Protein AF-A0A0G0B6G4-F1 (afdb_monomer)

Nearest PDB structures (foldseek):
  1q67-assembly1_A  TM=3.765E-01  e=2.567E+00  Saccharomyces cerevisiae
  7ycx-assembly1_I  TM=5.017E-01  e=6.923E+00  Homo sapiens
  1q67-assembly1_B  TM=3.345E-01  e=2.268E+00  Saccharomyces cerevisiae
  4jpd-assembly1_A  TM=4.331E-01  e=8.338E+00  Burkholderia cenocepacia J2315

Sequence (90 aa):
MQNPLKMLGDLNKMRSQAAQIQKQLEAEVFTVEQGRIKVEINGNQKILKVFIDGQPVEELTEILNQAITKSQQAAASKLASMSQALGLGQ

Organism: NCBI:txid1618434

Radius of gyration: 19.37 Å; Cα contacts (8 Å, |Δi|>4): 77; chains: 1; bounding box: 46×28×48 Å

Mean predicted aligned error: 7.25 Å

Structure (mmCIF, N/CA/C/O backbone):
data_AF-A0A0G0B6G4-F1
#
_entry.id   AF-A0A0G0B6G4-F1
#
loop_
_atom_site.group_PDB
_atom_site.id
_atom_site.type_symbol
_atom_site.label_atom_id
_atom_site.label_alt_id
_atom_site.label_comp_id
_atom_site.label_asym_id
_atom_site.label_entity_id
_atom_site.label_seq_id
_atom_site.pdbx_PDB_ins_code
_atom_site.Cartn_x
_atom_site.Cartn_y
_atom_site.Cartn_z
_atom_site.occupancy
_atom_site.B_iso_or_equiv
_atom_site.auth_seq_id
_atom_site.auth_comp_id
_atom_site.auth_asym_id
_atom_site.auth_atom_id
_atom_site.pdbx_PDB_model_num
ATOM 1 N N . MET A 1 1 ? 25.376 0.182 -34.731 1.00 48.44 1 MET A N 1
ATOM 2 C CA . MET A 1 1 ? 25.328 0.992 -33.494 1.00 48.44 1 MET A CA 1
ATOM 3 C C . MET A 1 1 ? 24.275 2.078 -33.679 1.00 48.44 1 MET A C 1
ATOM 5 O O . MET A 1 1 ? 24.553 3.113 -34.267 1.00 48.44 1 MET A O 1
ATOM 9 N N . GLN A 1 2 ? 23.024 1.770 -33.337 1.00 60.03 2 GLN A N 1
ATOM 10 C CA . GLN A 1 2 ? 21.855 2.578 -33.692 1.00 60.03 2 GLN A CA 1
ATOM 11 C C . GLN A 1 2 ? 21.505 3.548 -32.548 1.00 60.03 2 GLN A C 1
ATOM 13 O O . GLN A 1 2 ? 20.978 3.157 -31.519 1.00 60.03 2 GLN A O 1
ATOM 18 N N . ASN A 1 3 ? 21.851 4.820 -32.755 1.00 63.84 3 ASN A N 1
ATOM 19 C CA . ASN A 1 3 ? 21.270 6.039 -32.180 1.00 63.84 3 ASN A CA 1
ATOM 20 C C . ASN A 1 3 ? 20.944 6.091 -30.657 1.00 63.84 3 ASN A C 1
ATOM 22 O O . ASN A 1 3 ? 19.768 6.141 -30.284 1.00 63.84 3 ASN A O 1
ATOM 26 N N . PRO A 1 4 ? 21.954 6.242 -29.775 1.00 67.25 4 PRO A N 1
ATOM 27 C CA . PRO A 1 4 ? 21.763 6.456 -28.327 1.00 67.25 4 PRO A CA 1
ATOM 28 C C . PRO A 1 4 ? 20.852 7.651 -27.977 1.00 67.25 4 PRO A C 1
ATOM 30 O O . PRO A 1 4 ? 20.148 7.622 -26.973 1.00 67.25 4 PRO A O 1
ATOM 33 N N . LEU A 1 5 ? 20.786 8.672 -28.840 1.00 70.81 5 LEU A N 1
ATOM 34 C CA . LEU A 1 5 ? 19.888 9.825 -28.680 1.00 70.81 5 LEU A CA 1
ATOM 35 C C . LEU A 1 5 ? 18.398 9.476 -28.856 1.00 70.81 5 LEU A C 1
ATOM 37 O O . LEU A 1 5 ? 17.552 10.102 -28.223 1.00 70.81 5 LEU A O 1
ATOM 41 N N . LYS A 1 6 ? 18.062 8.476 -29.690 1.00 70.56 6 LYS A N 1
ATOM 42 C CA . LYS A 1 6 ? 16.672 7.998 -29.830 1.00 70.56 6 LYS A CA 1
ATOM 43 C C . LYS A 1 6 ? 16.266 7.188 -28.601 1.00 70.56 6 LYS A C 1
ATOM 45 O O . LYS A 1 6 ? 15.255 7.499 -27.988 1.00 70.56 6 LYS A O 1
ATOM 50 N N . MET A 1 7 ? 17.134 6.274 -28.168 1.00 72.19 7 MET A N 1
ATOM 51 C CA . MET A 1 7 ? 16.936 5.472 -26.959 1.00 72.19 7 MET A CA 1
ATOM 52 C C . MET A 1 7 ? 16.747 6.343 -25.701 1.00 72.19 7 MET A C 1
ATOM 54 O O . MET A 1 7 ? 15.875 6.066 -24.883 1.00 72.19 7 MET A O 1
ATOM 58 N N . LEU A 1 8 ? 17.498 7.443 -25.572 1.00 74.25 8 LEU A N 1
ATOM 59 C CA . LEU A 1 8 ? 17.326 8.401 -24.472 1.00 74.25 8 LEU A CA 1
ATOM 60 C C . LEU A 1 8 ? 15.983 9.154 -24.543 1.00 74.25 8 LEU A C 1
ATOM 62 O O . LEU A 1 8 ? 15.335 9.375 -23.519 1.00 74.25 8 LEU A O 1
ATOM 66 N N . GLY A 1 9 ? 15.547 9.530 -25.749 1.00 81.50 9 GLY A N 1
ATOM 67 C CA . GLY A 1 9 ? 14.237 10.147 -25.973 1.00 81.50 9 GLY A CA 1
ATOM 68 C C . GLY A 1 9 ? 13.073 9.210 -25.635 1.00 81.50 9 GLY A C 1
ATOM 69 O O . GLY A 1 9 ? 12.102 9.640 -25.008 1.00 81.50 9 GLY A O 1
ATOM 70 N N . ASP A 1 10 ? 13.192 7.931 -25.986 1.00 82.38 10 ASP A N 1
ATOM 71 C CA . ASP A 1 10 ? 12.189 6.903 -25.691 1.00 82.38 10 ASP A CA 1
ATOM 72 C C . ASP A 1 10 ? 12.105 6.600 -24.186 1.00 82.38 10 ASP A C 1
ATOM 74 O O . ASP A 1 10 ? 11.006 6.519 -23.634 1.00 82.38 10 ASP A O 1
ATOM 78 N N . LEU A 1 11 ? 13.245 6.562 -23.484 1.00 83.50 11 LEU A N 1
ATOM 79 C CA . LEU A 1 11 ? 13.288 6.433 -22.022 1.00 83.50 11 LEU A CA 1
ATOM 80 C C . LEU A 1 11 ? 12.592 7.600 -21.309 1.00 83.50 11 LEU A C 1
ATOM 82 O O . LEU A 1 11 ? 11.840 7.387 -20.357 1.00 83.50 11 LEU A O 1
ATOM 86 N N . ASN A 1 12 ? 12.804 8.835 -21.770 1.00 85.88 12 ASN A N 1
ATOM 87 C CA . ASN A 1 12 ? 12.152 10.007 -21.183 1.00 85.88 12 ASN A CA 1
ATOM 88 C C . ASN A 1 12 ? 10.634 9.992 -21.402 1.00 85.88 12 ASN A C 1
ATOM 90 O O . ASN A 1 12 ? 9.875 10.296 -20.479 1.00 85.88 12 ASN A O 1
ATOM 94 N N . LYS A 1 13 ? 10.176 9.592 -22.594 1.00 87.88 13 LYS A N 1
ATOM 95 C CA . LYS A 1 13 ? 8.744 9.421 -22.877 1.00 87.88 13 LYS A CA 1
ATOM 96 C C . LYS A 1 13 ? 8.122 8.332 -22.007 1.00 87.88 13 LYS A C 1
ATOM 98 O O . LYS A 1 13 ? 7.055 8.562 -21.444 1.00 87.88 13 LYS A O 1
ATOM 103 N N . MET A 1 14 ? 8.795 7.192 -21.856 1.00 87.88 14 MET A N 1
ATOM 104 C CA . MET A 1 14 ? 8.336 6.098 -20.999 1.00 87.88 14 MET A CA 1
ATOM 105 C C . MET A 1 14 ? 8.229 6.537 -19.534 1.00 87.88 14 MET A C 1
ATOM 107 O O . MET A 1 14 ? 7.205 6.297 -18.901 1.00 87.88 14 MET A O 1
ATOM 111 N N . ARG A 1 15 ? 9.243 7.238 -19.005 1.00 88.94 15 ARG A N 1
ATOM 112 C CA . ARG A 1 15 ? 9.211 7.799 -17.642 1.00 88.94 15 ARG A CA 1
ATOM 113 C C . ARG A 1 15 ? 8.041 8.761 -17.439 1.00 88.94 15 ARG A C 1
ATOM 115 O O . ARG A 1 15 ? 7.357 8.673 -16.426 1.00 88.94 15 ARG A O 1
ATOM 122 N N . SER A 1 16 ? 7.802 9.652 -18.403 1.00 91.00 16 SER A N 1
ATOM 123 C CA . SER A 1 16 ? 6.681 10.599 -18.353 1.00 91.00 16 SER A CA 1
ATOM 124 C C . SER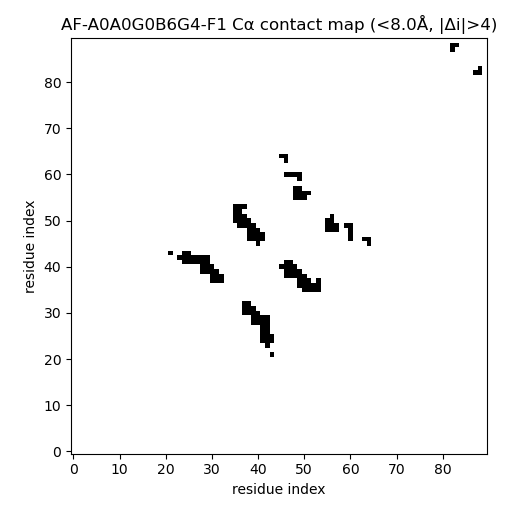 A 1 16 ? 5.326 9.881 -18.330 1.00 91.00 16 SER A C 1
ATOM 126 O O . SER A 1 16 ? 4.487 10.165 -17.477 1.00 91.00 16 SER A O 1
ATOM 128 N N . GLN A 1 17 ? 5.142 8.889 -19.207 1.00 90.25 17 GLN A N 1
ATOM 129 C CA . GLN A 1 17 ? 3.925 8.074 -19.242 1.00 90.25 17 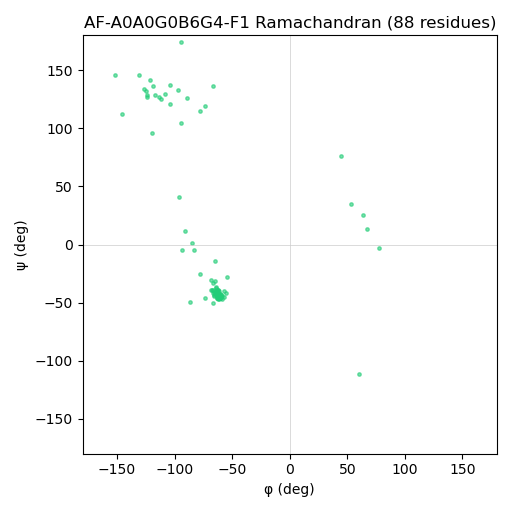GLN A CA 1
ATOM 130 C C . GLN A 1 17 ? 3.727 7.290 -17.940 1.00 90.25 17 GLN A C 1
ATOM 132 O O . GLN A 1 17 ? 2.630 7.294 -17.390 1.00 90.25 17 GLN A O 1
ATOM 137 N N . ALA A 1 18 ? 4.785 6.679 -17.401 1.00 90.31 18 ALA A N 1
ATOM 138 C CA . ALA A 1 18 ? 4.726 5.963 -16.129 1.00 90.31 18 ALA A CA 1
ATOM 139 C C . ALA A 1 18 ? 4.318 6.885 -14.967 1.00 90.31 18 ALA A C 1
ATOM 141 O O . ALA A 1 18 ? 3.454 6.520 -14.175 1.00 90.31 18 ALA A O 1
ATOM 142 N N . ALA A 1 19 ? 4.871 8.101 -14.899 1.00 91.12 19 ALA A N 1
ATOM 143 C CA . ALA A 1 19 ? 4.495 9.085 -13.885 1.00 91.12 19 ALA A CA 1
ATOM 144 C C . ALA A 1 19 ? 3.030 9.536 -14.022 1.00 91.12 19 ALA A C 1
ATOM 146 O O . ALA A 1 19 ? 2.346 9.745 -13.021 1.00 91.12 19 ALA A O 1
ATOM 147 N N . GLN A 1 20 ? 2.531 9.677 -15.252 1.00 93.12 20 GLN A N 1
ATOM 148 C CA . GLN A 1 20 ? 1.128 9.999 -15.498 1.00 93.12 20 GLN A CA 1
ATOM 149 C C . GLN A 1 20 ? 0.200 8.862 -15.051 1.00 93.12 20 GLN A C 1
ATOM 151 O O . GLN A 1 20 ? -0.789 9.131 -14.374 1.00 93.12 20 GLN A O 1
ATOM 156 N N . ILE A 1 21 ? 0.537 7.609 -15.370 1.00 90.81 21 ILE A N 1
ATOM 157 C CA . ILE A 1 21 ? -0.211 6.425 -14.918 1.00 90.81 21 ILE A CA 1
ATOM 158 C C . ILE A 1 21 ? -0.201 6.346 -13.391 1.00 90.81 21 ILE A C 1
ATOM 160 O O . ILE A 1 21 ? -1.249 6.174 -12.779 1.00 90.81 21 ILE A O 1
ATOM 164 N N . GLN A 1 22 ? 0.958 6.543 -12.760 1.00 87.69 22 GLN A N 1
ATOM 165 C CA . GLN A 1 22 ? 1.070 6.548 -11.304 1.00 87.69 22 GLN A CA 1
ATOM 166 C C . GLN A 1 22 ? 0.144 7.595 -10.671 1.00 87.69 22 GLN A C 1
ATOM 168 O O . GLN A 1 22 ? -0.583 7.274 -9.736 1.00 87.69 22 GLN A O 1
ATOM 173 N N . LYS A 1 23 ? 0.112 8.819 -11.212 1.00 91.69 23 LYS A N 1
ATOM 174 C CA . LYS A 1 23 ? -0.800 9.872 -10.738 1.00 91.69 23 LYS A CA 1
ATOM 175 C C . LYS A 1 23 ? -2.271 9.510 -10.920 1.00 91.69 23 LYS A C 1
ATOM 177 O O . LYS A 1 23 ? -3.080 9.835 -10.060 1.00 91.69 23 LYS A O 1
ATOM 182 N N . GLN A 1 24 ? -2.624 8.865 -12.031 1.00 92.00 24 GLN A N 1
ATOM 183 C CA . GLN A 1 24 ? -3.993 8.401 -12.268 1.00 92.00 24 GLN A CA 1
ATOM 184 C C . GLN A 1 24 ? -4.399 7.346 -11.232 1.00 92.00 24 GLN A C 1
ATOM 186 O O . GLN A 1 24 ? -5.452 7.479 -10.619 1.00 92.00 24 GLN A O 1
ATOM 191 N N . LEU A 1 25 ? -3.526 6.371 -10.964 1.00 92.25 25 LEU A N 1
ATOM 192 C CA . LEU A 1 25 ? -3.742 5.344 -9.941 1.00 92.25 25 LEU A CA 1
ATOM 193 C C . LEU A 1 25 ? -3.806 5.928 -8.524 1.00 92.25 25 LEU A C 1
ATOM 195 O O . LEU A 1 25 ? -4.570 5.455 -7.693 1.00 92.25 25 LEU A O 1
ATOM 199 N N . GLU A 1 26 ? -3.013 6.957 -8.230 1.00 92.19 26 GLU A N 1
ATOM 200 C CA . GLU A 1 26 ? -3.055 7.659 -6.943 1.00 92.19 26 GLU A CA 1
ATOM 201 C C . GLU A 1 26 ? -4.363 8.421 -6.722 1.00 92.19 26 GLU A C 1
ATOM 203 O O . GLU A 1 26 ? -4.812 8.523 -5.580 1.00 92.19 26 GLU A O 1
ATOM 208 N N . ALA A 1 27 ? -4.953 8.950 -7.796 1.00 93.19 27 ALA A N 1
ATOM 209 C CA . ALA A 1 27 ? -6.214 9.681 -7.759 1.00 93.19 27 ALA A CA 1
ATOM 210 C C . ALA A 1 27 ? -7.439 8.759 -7.664 1.00 93.19 27 ALA A C 1
ATOM 212 O O . ALA A 1 27 ? -8.486 9.181 -7.173 1.00 93.19 27 ALA A O 1
ATOM 213 N N . GLU A 1 28 ? -7.326 7.518 -8.133 1.00 94.94 28 GLU A N 1
ATOM 214 C CA . GLU A 1 28 ? -8.403 6.540 -8.059 1.00 94.94 28 GLU A CA 1
ATOM 215 C C . GLU A 1 28 ? -8.482 5.953 -6.648 1.00 94.94 28 GLU A C 1
ATOM 217 O O . GLU A 1 28 ? -7.548 5.297 -6.193 1.00 94.94 28 GLU A O 1
ATOM 222 N N . VAL A 1 29 ? -9.589 6.207 -5.946 1.00 96.44 29 VAL A N 1
ATOM 223 C CA . VAL A 1 29 ? -9.825 5.725 -4.581 1.00 96.44 29 VAL A CA 1
ATOM 224 C C . VAL A 1 29 ? -10.935 4.689 -4.584 1.00 96.44 29 VAL A C 1
ATOM 226 O O . VAL A 1 29 ? -12.060 4.944 -5.009 1.00 96.44 29 VAL A O 1
ATOM 229 N N . PHE A 1 30 ? -10.616 3.528 -4.037 1.00 96.38 30 PHE A N 1
ATOM 230 C CA . PHE A 1 30 ? -11.512 2.414 -3.821 1.00 96.38 30 PHE A CA 1
ATOM 231 C C . PHE A 1 30 ? -11.888 2.353 -2.347 1.00 96.38 30 PHE A C 1
ATOM 233 O O . PHE A 1 30 ? -11.049 2.493 -1.456 1.00 96.38 30 PHE A O 1
ATOM 240 N N . THR A 1 31 ? -13.169 2.116 -2.093 1.00 96.62 31 THR A N 1
ATOM 241 C CA . THR A 1 31 ? -13.685 1.877 -0.748 1.00 96.62 31 THR A CA 1
ATOM 242 C C . THR A 1 31 ? -14.173 0.443 -0.663 1.00 96.62 31 THR A C 1
ATOM 244 O O . THR A 1 31 ? -14.993 0.024 -1.477 1.00 96.62 31 THR A O 1
ATOM 247 N N . VAL A 1 32 ? -13.693 -0.292 0.335 1.00 96.31 32 VAL A N 1
ATOM 248 C CA . VAL A 1 32 ? -14.194 -1.626 0.670 1.00 96.31 32 VAL A CA 1
ATOM 249 C C . VAL A 1 32 ? -14.781 -1.570 2.069 1.00 96.31 32 VAL A C 1
ATOM 251 O O . VAL A 1 32 ? -14.129 -1.100 3.000 1.00 96.31 32 VAL A O 1
ATOM 254 N N . GLU A 1 33 ? -16.013 -2.043 2.220 1.00 96.00 33 GLU A N 1
ATOM 255 C CA . GLU A 1 33 ? -16.720 -2.056 3.495 1.00 96.00 33 GLU A CA 1
ATOM 256 C C . GLU A 1 33 ? -17.229 -3.462 3.803 1.00 96.00 33 GLU A C 1
ATOM 258 O O . GLU A 1 33 ? -17.802 -4.139 2.946 1.00 96.00 33 GLU A O 1
ATOM 263 N N . GLN A 1 34 ? -17.005 -3.907 5.037 1.00 96.12 34 GLN A N 1
ATOM 264 C CA . GLN A 1 34 ? -17.506 -5.176 5.535 1.00 96.12 34 GLN A CA 1
ATOM 265 C C . GLN A 1 34 ? -17.857 -5.060 7.019 1.00 96.12 34 GLN A C 1
ATOM 267 O O . GLN A 1 34 ? -16.991 -4.926 7.888 1.00 96.12 34 GLN A O 1
ATOM 272 N N . GLY A 1 35 ? -19.152 -5.153 7.321 1.00 95.44 35 GLY A N 1
ATOM 273 C CA . GLY A 1 35 ? -19.659 -5.051 8.686 1.00 95.44 35 GLY A CA 1
ATOM 274 C C . GLY A 1 35 ? -19.317 -3.698 9.304 1.00 95.44 35 GLY A C 1
ATOM 275 O O . GLY A 1 35 ? -19.849 -2.678 8.892 1.00 95.44 35 GLY A O 1
ATOM 276 N N . ARG A 1 36 ? -18.433 -3.704 10.306 1.00 96.25 36 ARG A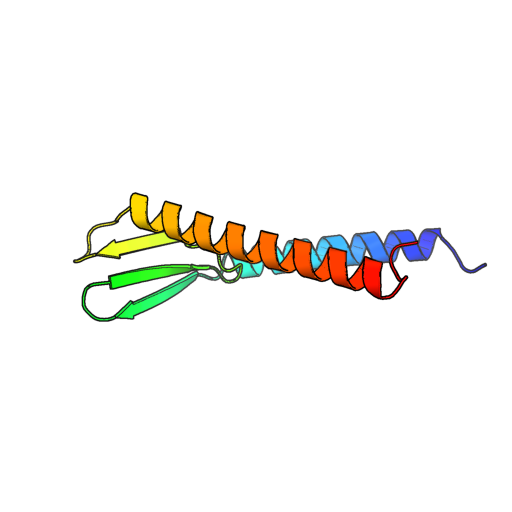 N 1
ATOM 277 C CA . ARG A 1 36 ? -18.009 -2.499 11.037 1.00 96.25 36 ARG A CA 1
ATOM 278 C C . ARG A 1 36 ? -16.748 -1.850 10.475 1.00 96.25 36 ARG A C 1
ATOM 280 O O . ARG A 1 36 ? -16.325 -0.822 10.990 1.00 96.25 36 ARG A O 1
ATOM 287 N N . ILE A 1 37 ? -16.122 -2.465 9.473 1.00 97.25 37 ILE A N 1
ATOM 288 C CA . ILE A 1 37 ? -14.824 -2.049 8.948 1.00 97.25 37 ILE A CA 1
ATOM 289 C C . ILE A 1 37 ? -15.025 -1.420 7.576 1.00 97.25 37 ILE A C 1
ATOM 291 O O . ILE A 1 37 ? -15.621 -2.036 6.693 1.00 97.25 37 ILE A O 1
ATOM 295 N N . LYS A 1 38 ? -14.460 -0.230 7.382 1.00 97.81 38 LYS A N 1
ATOM 296 C CA . LYS A 1 38 ? -14.359 0.431 6.080 1.00 97.81 38 LYS A CA 1
ATOM 297 C C . LYS A 1 38 ? -12.897 0.765 5.807 1.00 97.81 38 LYS A C 1
ATOM 299 O O . LYS A 1 38 ? -12.217 1.319 6.665 1.00 97.81 38 LYS A O 1
ATOM 304 N N . VAL A 1 39 ? -12.413 0.442 4.616 1.00 97.38 39 VAL A N 1
ATOM 305 C CA . VAL A 1 39 ? -11.038 0.705 4.181 1.00 97.38 39 VAL A CA 1
ATOM 306 C C . VAL A 1 39 ? -11.073 1.518 2.897 1.00 97.38 39 VAL A C 1
ATOM 308 O O . VAL A 1 39 ? -11.734 1.140 1.933 1.00 97.38 39 VAL A O 1
ATOM 3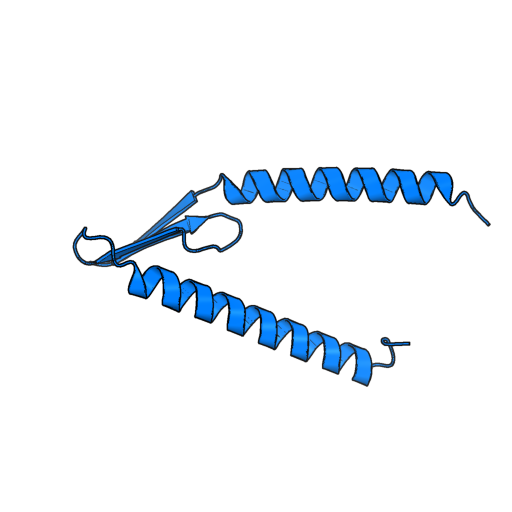11 N N . GLU A 1 40 ? -10.339 2.624 2.886 1.00 97.56 40 GLU A N 1
ATOM 312 C CA . GLU A 1 40 ? -10.088 3.446 1.706 1.00 97.56 40 GLU A CA 1
ATOM 313 C C . GLU A 1 40 ? -8.659 3.176 1.227 1.00 97.56 40 GL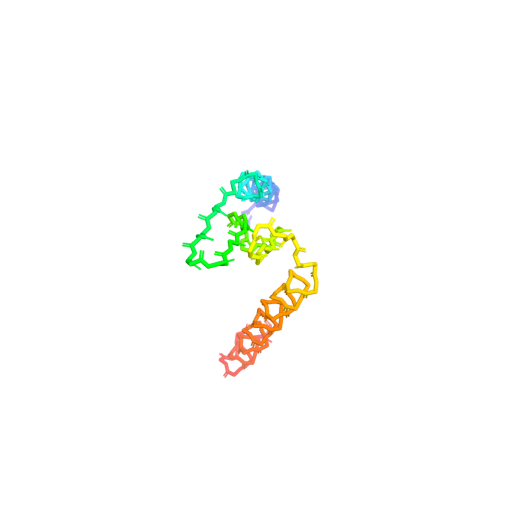U A C 1
ATOM 315 O O . GLU A 1 40 ? -7.694 3.372 1.969 1.00 97.56 40 GLU A O 1
ATOM 320 N N . ILE A 1 41 ? -8.525 2.711 -0.011 1.00 97.25 41 ILE A N 1
ATOM 321 C CA . ILE A 1 41 ? -7.257 2.377 -0.666 1.00 97.25 41 ILE A CA 1
ATOM 322 C C . ILE A 1 41 ? -7.240 3.032 -2.042 1.00 97.25 41 ILE A C 1
ATOM 324 O O . ILE A 1 41 ? -8.284 3.141 -2.674 1.00 97.25 41 ILE A O 1
ATOM 328 N N . ASN A 1 42 ? -6.092 3.477 -2.533 1.00 96.38 42 ASN A N 1
ATOM 329 C CA . ASN A 1 42 ? -6.002 3.978 -3.906 1.00 96.38 42 ASN A CA 1
ATOM 330 C C . ASN A 1 42 ? -5.545 2.890 -4.904 1.00 96.38 42 ASN A C 1
ATOM 332 O O . ASN A 1 42 ? -5.156 1.782 -4.525 1.00 96.38 42 ASN A O 1
ATOM 336 N N . GLY A 1 43 ? -5.538 3.218 -6.196 1.00 93.06 43 GLY A N 1
ATOM 337 C CA . GLY A 1 43 ? -5.090 2.327 -7.272 1.00 93.06 43 GLY A CA 1
ATOM 338 C C . GLY A 1 43 ? -3.609 1.954 -7.229 1.00 93.06 43 GLY A C 1
ATOM 339 O O . GLY A 1 43 ? -3.204 0.993 -7.880 1.00 93.06 43 GLY A O 1
ATOM 340 N N . ASN A 1 44 ? -2.792 2.652 -6.433 1.00 90.44 44 ASN A N 1
ATOM 341 C CA . ASN A 1 44 ? -1.401 2.262 -6.180 1.00 90.44 44 ASN A CA 1
ATOM 342 C C . ASN A 1 44 ? -1.231 1.343 -4.950 1.00 90.44 44 ASN A C 1
ATOM 344 O O . ASN A 1 44 ? -0.104 1.068 -4.544 1.00 90.44 44 ASN A O 1
ATOM 348 N N . GLN A 1 45 ? -2.340 0.825 -4.407 1.00 91.75 45 GLN A N 1
ATOM 349 C CA . GLN A 1 45 ? -2.400 -0.060 -3.239 1.00 91.75 45 GLN A CA 1
ATOM 350 C C . GLN A 1 45 ? -1.908 0.578 -1.930 1.00 91.75 45 GLN A C 1
ATOM 352 O O . GLN A 1 45 ? -1.496 -0.126 -1.006 1.00 91.75 45 GLN A O 1
ATOM 357 N N . LYS A 1 46 ? -1.967 1.905 -1.809 1.00 94.56 46 LYS A N 1
ATOM 358 C CA . LYS A 1 46 ? -1.719 2.613 -0.551 1.00 94.56 46 LYS A CA 1
ATOM 359 C C . LYS A 1 46 ? -3.016 2.748 0.236 1.00 94.56 46 LYS A C 1
ATOM 361 O O . LYS A 1 46 ? -4.001 3.291 -0.268 1.00 94.56 46 LYS A O 1
ATOM 366 N N . ILE A 1 47 ? -3.002 2.295 1.490 1.00 96.81 47 ILE A N 1
ATOM 367 C CA . ILE A 1 47 ? -4.137 2.474 2.401 1.00 96.81 47 ILE A CA 1
ATOM 368 C C . ILE A 1 47 ? -4.168 3.943 2.818 1.00 96.81 47 ILE A C 1
ATOM 370 O O . ILE A 1 47 ? -3.199 4.451 3.389 1.00 96.81 47 ILE A O 1
ATOM 374 N N . LEU A 1 48 ? -5.267 4.625 2.506 1.00 97.06 48 LEU A N 1
ATOM 375 C CA . LEU A 1 48 ? -5.477 6.034 2.820 1.00 97.06 48 LEU A CA 1
ATOM 376 C C . LEU A 1 48 ? -6.057 6.196 4.221 1.00 97.06 48 LEU A C 1
ATOM 378 O O . LEU A 1 48 ? -5.546 6.999 4.999 1.00 97.06 48 LEU A O 1
ATOM 382 N N . LYS A 1 49 ? -7.120 5.443 4.529 1.00 97.25 49 LYS A N 1
ATOM 383 C CA . LYS A 1 49 ? -7.812 5.468 5.822 1.00 97.25 49 LYS A CA 1
ATOM 384 C C . LYS A 1 49 ? -8.459 4.124 6.122 1.00 97.25 49 LYS A C 1
ATOM 386 O O . LYS A 1 49 ? -8.983 3.458 5.232 1.00 97.25 49 LYS A O 1
ATOM 391 N N . VAL A 1 50 ? -8.479 3.773 7.398 1.00 97.50 50 VAL A N 1
ATOM 392 C CA . VAL A 1 50 ? -9.259 2.660 7.939 1.00 97.50 50 VAL A CA 1
ATOM 393 C C . VAL A 1 50 ? -10.237 3.221 8.954 1.00 97.50 50 VAL A C 1
ATOM 395 O O . VAL A 1 50 ? -9.861 4.058 9.772 1.00 97.50 50 VAL A O 1
ATOM 398 N N . PHE A 1 51 ? -11.477 2.751 8.915 1.00 97.56 51 PHE A N 1
ATOM 399 C CA . PHE A 1 51 ? -12.513 3.094 9.874 1.00 97.56 51 PHE A CA 1
ATOM 400 C C . PHE A 1 51 ? -13.037 1.833 10.554 1.00 97.56 51 PHE A C 1
ATOM 402 O O . PHE A 1 51 ? -13.228 0.806 9.897 1.00 97.56 51 PHE A O 1
ATOM 409 N N . ILE A 1 52 ? -13.315 1.942 11.851 1.00 96.94 52 ILE A N 1
ATOM 410 C CA . ILE A 1 52 ? -14.051 0.950 12.636 1.00 96.94 52 ILE A CA 1
ATOM 411 C C . ILE A 1 52 ? -15.235 1.660 13.280 1.00 96.94 52 ILE A C 1
ATOM 413 O O . ILE A 1 52 ? -15.057 2.694 13.919 1.00 96.94 52 ILE A O 1
ATOM 417 N N . ASP A 1 53 ? -16.443 1.134 13.082 1.00 96.19 53 ASP A N 1
ATOM 418 C CA . ASP A 1 53 ? -17.681 1.726 13.611 1.00 96.19 53 ASP A CA 1
ATOM 419 C C . ASP A 1 53 ? -17.835 3.213 13.217 1.00 96.19 53 ASP A C 1
ATOM 421 O O . ASP A 1 53 ? -18.314 4.053 13.976 1.00 96.19 53 ASP A O 1
ATOM 425 N N . GLY A 1 54 ? -17.377 3.553 12.005 1.00 93.62 54 GLY A N 1
ATOM 426 C CA . GLY A 1 54 ? -17.400 4.912 11.457 1.00 93.62 54 GLY A CA 1
ATOM 427 C C . GLY A 1 54 ? -16.311 5.855 11.989 1.00 93.62 54 GLY A C 1
ATOM 428 O O . GLY A 1 54 ? -16.215 6.982 11.507 1.00 93.62 54 GLY A O 1
ATOM 429 N N . GLN A 1 55 ? -15.471 5.417 12.931 1.00 96.69 55 GLN A N 1
ATOM 430 C CA . GLN A 1 55 ? -14.362 6.209 13.470 1.00 96.69 55 GLN A CA 1
ATOM 431 C C . GLN A 1 55 ? -13.043 5.859 12.772 1.00 96.69 55 GLN A C 1
ATOM 433 O O . GLN A 1 55 ? -12.746 4.673 12.619 1.00 96.69 55 GLN A O 1
ATOM 438 N N . PRO A 1 56 ? -12.237 6.849 12.344 1.00 96.12 56 PRO A N 1
ATOM 439 C CA . PRO A 1 56 ? -10.937 6.584 11.741 1.00 96.12 56 PRO A CA 1
ATOM 440 C C . PRO A 1 56 ? -9.969 5.993 12.773 1.00 96.12 56 PRO A C 1
ATOM 442 O O . PRO A 1 56 ? -9.875 6.475 13.900 1.00 96.12 56 PRO A O 1
ATOM 445 N N . VAL A 1 57 ? -9.224 4.968 12.368 1.00 97.31 57 VAL A N 1
ATOM 446 C CA . VAL A 1 57 ? -8.211 4.298 13.189 1.00 97.31 57 VAL A CA 1
ATOM 447 C C . VAL A 1 57 ? -6.855 4.435 12.499 1.00 97.31 57 VAL A C 1
ATOM 449 O O . VAL A 1 57 ? -6.513 3.682 11.581 1.00 97.31 57 VAL A O 1
ATOM 452 N N . GLU A 1 58 ? -6.083 5.436 12.921 1.00 96.25 58 GLU A N 1
ATOM 453 C CA . GLU A 1 58 ? -4.784 5.765 12.317 1.00 96.25 58 GLU A CA 1
ATOM 454 C C . GLU A 1 58 ? -3.767 4.631 12.492 1.00 96.25 58 GLU A C 1
ATOM 456 O O . GLU A 1 58 ? -3.127 4.238 11.521 1.00 96.25 58 GLU A O 1
ATOM 461 N N . GLU A 1 59 ? -3.711 4.010 13.674 1.00 97.25 59 GLU A N 1
ATOM 462 C CA . GLU A 1 59 ? -2.807 2.886 13.962 1.00 97.25 59 GLU A CA 1
ATOM 463 C C . GLU A 1 59 ? -2.984 1.724 12.968 1.00 97.25 59 GLU A C 1
ATOM 465 O O . GLU A 1 59 ? -2.009 1.173 12.456 1.00 97.25 59 GLU A O 1
ATOM 470 N N . LEU A 1 60 ? -4.228 1.382 12.615 1.00 95.62 60 LEU A N 1
ATOM 471 C CA . LEU A 1 60 ? -4.496 0.346 11.612 1.00 95.62 60 LEU A CA 1
ATOM 472 C C . LEU A 1 60 ? -4.053 0.775 10.217 1.00 95.62 60 LEU A C 1
ATOM 474 O O . LEU A 1 60 ? -3.511 -0.035 9.467 1.00 95.62 60 LEU A O 1
ATOM 478 N N . THR A 1 61 ? -4.252 2.044 9.871 1.00 96.75 61 THR A N 1
ATOM 479 C CA . THR A 1 61 ? -3.781 2.597 8.597 1.00 96.75 61 THR A CA 1
ATOM 480 C C . THR A 1 61 ? -2.257 2.469 8.490 1.00 96.75 61 THR A C 1
ATOM 482 O O . THR A 1 61 ? -1.740 2.028 7.460 1.00 96.75 61 THR A O 1
ATOM 485 N N . GLU A 1 62 ? -1.527 2.788 9.558 1.00 97.31 62 GLU A N 1
ATOM 486 C CA . GLU A 1 62 ? -0.068 2.673 9.608 1.00 97.31 62 GLU A CA 1
ATOM 487 C C . GLU A 1 62 ? 0.407 1.218 9.545 1.00 97.31 62 GLU A C 1
ATOM 489 O O . GLU A 1 62 ? 1.243 0.885 8.700 1.00 97.31 62 GLU A O 1
ATOM 494 N N . ILE A 1 63 ? -0.143 0.334 10.385 1.00 97.81 63 ILE A N 1
ATOM 495 C CA . ILE A 1 63 ? 0.252 -1.082 10.444 1.00 97.81 63 ILE A CA 1
ATOM 496 C C . ILE A 1 63 ? 0.007 -1.779 9.103 1.00 97.81 63 ILE A C 1
ATOM 498 O O . ILE A 1 63 ? 0.871 -2.524 8.633 1.00 97.81 63 ILE A O 1
ATOM 502 N N . LEU A 1 64 ? -1.133 -1.528 8.450 1.00 95.88 64 LEU A N 1
ATOM 503 C CA . LEU A 1 64 ? -1.424 -2.125 7.146 1.00 95.88 64 LEU A CA 1
ATOM 504 C C . LEU A 1 64 ? -0.458 -1.626 6.065 1.00 95.88 64 LEU A C 1
ATOM 506 O O . LEU A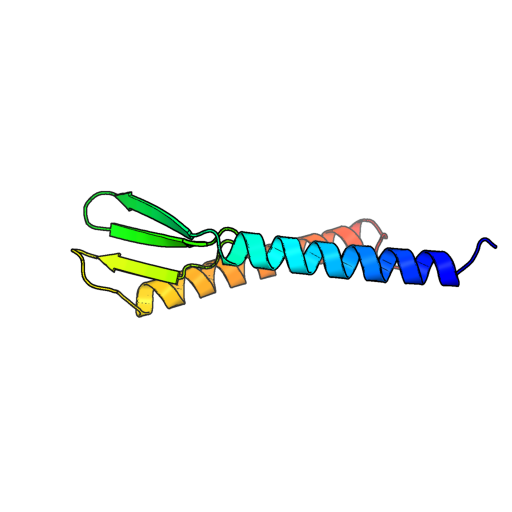 1 64 ? 0.074 -2.436 5.305 1.00 95.88 64 LEU A O 1
ATOM 510 N N . ASN A 1 65 ? -0.154 -0.324 6.025 1.00 96.75 65 ASN A N 1
ATOM 511 C CA . ASN A 1 65 ? 0.852 0.208 5.100 1.00 96.75 65 ASN A CA 1
ATOM 512 C C . ASN A 1 65 ? 2.251 -0.385 5.365 1.00 96.75 65 ASN A C 1
ATOM 514 O O . ASN A 1 65 ? 2.976 -0.725 4.423 1.00 96.75 65 ASN A O 1
ATOM 518 N N . GLN A 1 66 ? 2.633 -0.569 6.633 1.00 97.25 66 GLN A N 1
ATOM 519 C CA . GLN A 1 66 ? 3.884 -1.244 6.992 1.00 97.25 66 GLN A CA 1
ATOM 520 C C . GLN A 1 66 ? 3.897 -2.709 6.537 1.00 97.25 66 GLN A C 1
ATOM 522 O O . GLN A 1 66 ? 4.913 -3.178 6.024 1.00 97.25 66 GLN A O 1
ATOM 527 N N . ALA A 1 67 ? 2.787 -3.435 6.691 1.00 96.69 67 ALA A N 1
ATOM 528 C CA . ALA A 1 67 ? 2.662 -4.819 6.239 1.00 96.69 67 ALA A CA 1
ATOM 529 C C . ALA A 1 67 ? 2.803 -4.937 4.713 1.00 96.69 67 ALA A C 1
ATOM 531 O O . ALA A 1 67 ? 3.565 -5.779 4.231 1.00 96.69 67 ALA A O 1
ATOM 532 N N . I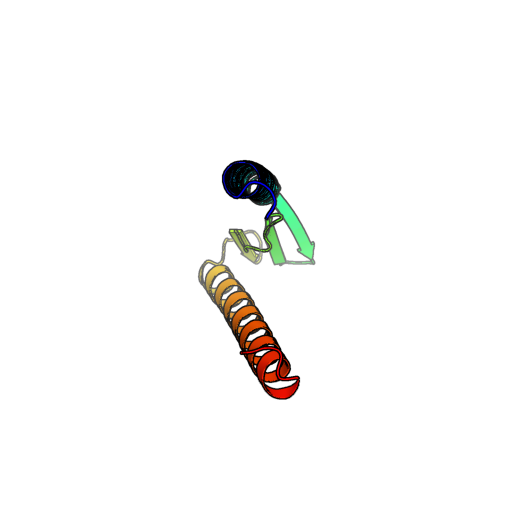LE A 1 68 ? 2.147 -4.048 3.959 1.00 95.25 68 ILE A N 1
ATOM 533 C CA . ILE A 1 68 ? 2.278 -3.957 2.496 1.00 95.25 68 ILE A CA 1
ATOM 534 C C . ILE A 1 68 ? 3.738 -3.696 2.110 1.00 95.25 68 ILE A C 1
ATOM 536 O O . ILE A 1 68 ? 4.297 -4.408 1.276 1.00 95.25 68 ILE A O 1
ATOM 540 N N . THR A 1 69 ? 4.393 -2.740 2.772 1.00 95.31 69 THR A N 1
ATOM 541 C CA . THR A 1 69 ? 5.804 -2.408 2.519 1.00 95.31 69 THR A CA 1
ATOM 542 C C . THR A 1 69 ? 6.723 -3.602 2.786 1.00 95.31 69 THR A C 1
ATOM 544 O O . THR A 1 69 ? 7.568 -3.930 1.954 1.00 95.31 69 THR A O 1
ATOM 547 N N . LYS A 1 70 ? 6.539 -4.304 3.911 1.00 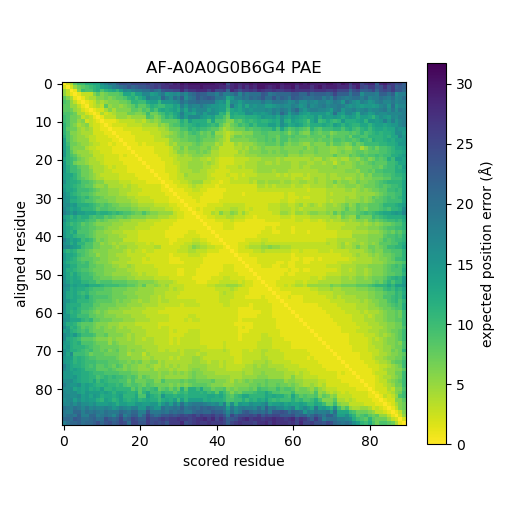96.00 70 LYS A N 1
ATOM 548 C CA . LYS A 1 70 ? 7.312 -5.514 4.242 1.00 96.00 70 LYS A CA 1
ATOM 549 C C . LYS A 1 70 ? 7.100 -6.628 3.215 1.00 96.00 70 LYS A C 1
ATOM 551 O O . LYS A 1 70 ? 8.061 -7.294 2.837 1.00 96.00 70 LYS A O 1
ATOM 556 N N . SER A 1 71 ? 5.870 -6.813 2.733 1.00 94.38 71 SER A N 1
ATOM 557 C CA . SER A 1 71 ? 5.559 -7.786 1.679 1.00 94.38 71 SER A CA 1
ATOM 558 C C . SER A 1 71 ? 6.288 -7.456 0.370 1.00 94.38 71 SER A C 1
ATOM 560 O O . SER A 1 71 ? 6.946 -8.323 -0.209 1.00 94.38 71 SER A O 1
ATOM 562 N N . GLN A 1 72 ? 6.265 -6.186 -0.047 1.00 92.69 72 GLN A N 1
ATOM 563 C CA . GLN A 1 72 ? 6.988 -5.721 -1.235 1.00 92.69 72 GLN A CA 1
ATOM 564 C C . GLN A 1 72 ? 8.504 -5.901 -1.093 1.00 92.69 72 GLN A C 1
ATOM 566 O O . GLN A 1 72 ? 9.154 -6.368 -2.028 1.00 92.69 72 GLN A O 1
ATOM 571 N N . GLN A 1 73 ? 9.068 -5.594 0.079 1.00 95.00 73 GLN A N 1
ATOM 572 C CA . GLN A 1 73 ? 10.488 -5.821 0.367 1.00 95.00 73 GLN A CA 1
ATOM 573 C C . GLN A 1 73 ? 10.852 -7.304 0.269 1.00 95.00 73 GLN A C 1
ATOM 575 O O . GLN A 1 73 ? 11.828 -7.644 -0.393 1.00 95.00 73 GLN A O 1
ATOM 580 N N . ALA A 1 74 ? 10.047 -8.195 0.854 1.00 95.00 74 ALA A N 1
ATOM 581 C CA . ALA A 1 74 ? 10.275 -9.635 0.768 1.00 95.00 74 ALA A CA 1
ATOM 582 C C . ALA A 1 74 ? 10.216 -10.146 -0.683 1.00 95.00 74 ALA A C 1
ATOM 584 O O . ALA A 1 74 ? 11.072 -10.933 -1.096 1.00 95.00 74 ALA A O 1
ATOM 585 N N . ALA A 1 75 ? 9.251 -9.668 -1.476 1.00 93.25 75 ALA A N 1
ATOM 586 C CA . ALA A 1 75 ? 9.149 -9.996 -2.896 1.00 93.25 75 ALA A CA 1
ATOM 587 C C . ALA A 1 75 ? 10.372 -9.497 -3.685 1.00 93.25 75 ALA A C 1
ATOM 589 O O . ALA A 1 75 ? 10.968 -10.264 -4.443 1.00 93.25 75 ALA A O 1
ATOM 590 N N . ALA A 1 76 ? 10.798 -8.251 -3.459 1.00 92.62 76 ALA A N 1
ATOM 591 C CA . ALA A 1 76 ? 11.985 -7.676 -4.085 1.00 92.62 76 ALA A CA 1
ATOM 592 C C . ALA A 1 76 ? 13.259 -8.454 -3.720 1.00 92.62 76 ALA A C 1
ATOM 594 O O . ALA A 1 76 ? 14.043 -8.799 -4.604 1.00 92.62 76 ALA A O 1
ATOM 595 N N . SER A 1 77 ? 13.438 -8.804 -2.442 1.00 92.25 77 SER A N 1
ATOM 596 C CA . SER A 1 77 ? 14.550 -9.644 -1.991 1.00 92.25 77 SER A CA 1
ATOM 597 C C . SER A 1 77 ? 14.534 -11.011 -2.669 1.00 92.25 77 SER A C 1
ATOM 599 O O . SER A 1 77 ? 15.572 -11.470 -3.140 1.00 92.25 77 SER A O 1
ATOM 601 N N . LYS A 1 78 ? 13.363 -11.651 -2.787 1.00 91.81 78 LYS A N 1
ATOM 602 C CA . LYS A 1 78 ? 13.250 -12.960 -3.440 1.00 91.81 78 LYS A CA 1
ATOM 603 C C . LYS A 1 78 ? 13.590 -12.891 -4.928 1.00 91.81 78 LYS A C 1
ATOM 605 O O . LYS A 1 78 ? 14.317 -13.756 -5.414 1.00 91.81 78 LYS A O 1
ATOM 610 N N . LEU A 1 79 ? 13.107 -11.865 -5.629 1.00 89.56 79 LEU A N 1
ATOM 611 C CA . LEU A 1 79 ? 13.431 -11.624 -7.036 1.00 89.56 79 LEU A CA 1
ATOM 612 C C . LEU A 1 79 ? 14.928 -11.369 -7.234 1.00 89.56 79 LEU A C 1
ATOM 614 O O . LEU A 1 79 ? 15.523 -11.944 -8.143 1.00 89.56 79 LEU A O 1
ATOM 618 N N . ALA A 1 80 ? 15.551 -10.577 -6.359 1.00 88.94 80 ALA A N 1
ATOM 619 C CA . ALA A 1 80 ? 16.992 -10.347 -6.389 1.00 88.94 80 ALA A CA 1
ATOM 620 C C . ALA A 1 80 ? 17.776 -11.657 -6.207 1.00 88.94 80 ALA A C 1
ATOM 622 O O . ALA A 1 80 ? 18.671 -11.951 -6.999 1.00 88.94 80 ALA A O 1
ATOM 623 N N . SER A 1 81 ? 17.392 -12.491 -5.233 1.00 89.00 81 SER A N 1
ATOM 624 C CA . SER A 1 81 ? 18.013 -13.806 -5.029 1.00 89.00 81 SER A CA 1
ATOM 625 C C . SER A 1 81 ? 17.813 -14.745 -6.220 1.00 89.00 81 SER A C 1
ATOM 627 O O . SER A 1 81 ? 18.731 -15.477 -6.578 1.00 89.00 81 SER A O 1
ATOM 629 N N . MET A 1 82 ? 16.637 -14.7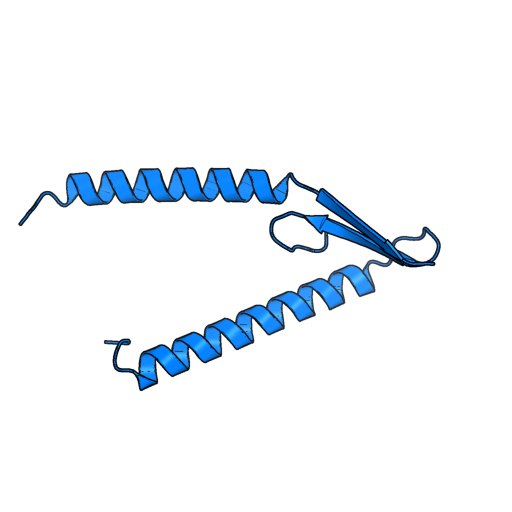34 -6.856 1.00 87.25 82 MET A N 1
ATOM 630 C CA . MET A 1 82 ? 16.386 -15.532 -8.062 1.00 87.25 82 MET A CA 1
ATOM 631 C C . MET A 1 82 ? 17.218 -15.045 -9.251 1.00 87.25 82 MET A C 1
ATOM 633 O O . MET A 1 82 ? 17.788 -15.868 -9.956 1.00 87.25 82 MET A O 1
ATOM 637 N N . SER A 1 83 ? 17.338 -13.731 -9.452 1.00 83.94 83 SER A N 1
ATOM 638 C CA . SER A 1 83 ? 18.187 -13.149 -10.501 1.00 83.94 83 SER A CA 1
ATOM 639 C C . SER A 1 83 ? 19.657 -13.554 -10.333 1.00 83.94 83 SER A C 1
ATOM 641 O O . SER A 1 83 ? 20.302 -13.980 -11.292 1.00 83.94 83 SER A O 1
ATOM 643 N N . GLN A 1 84 ? 20.157 -13.520 -9.093 1.00 81.56 84 GLN A N 1
ATOM 644 C CA . GLN A 1 84 ? 21.493 -14.013 -8.750 1.00 81.56 84 GLN A CA 1
ATOM 645 C C . GLN A 1 84 ? 21.635 -15.517 -9.016 1.00 81.56 84 GLN A C 1
ATOM 647 O O . GLN A 1 84 ? 22.602 -15.937 -9.646 1.00 81.56 84 GLN A O 1
ATOM 652 N N . ALA A 1 85 ? 20.660 -16.328 -8.592 1.00 80.81 85 ALA A N 1
ATOM 653 C CA . ALA A 1 85 ? 20.678 -17.779 -8.787 1.00 80.81 85 ALA A CA 1
ATOM 654 C C . ALA A 1 85 ? 20.611 -18.194 -10.268 1.00 80.81 85 ALA A C 1
ATOM 656 O O . ALA A 1 85 ? 21.177 -19.216 -10.645 1.00 80.81 85 ALA A O 1
ATOM 657 N N . LEU A 1 86 ? 19.941 -17.401 -11.107 1.00 83.62 86 LEU A N 1
ATOM 658 C CA . LEU A 1 86 ? 19.836 -17.619 -12.552 1.00 83.62 86 LEU A CA 1
ATOM 659 C C . LEU A 1 86 ? 21.021 -17.034 -13.339 1.00 83.62 86 LEU A C 1
ATOM 661 O O . LEU A 1 86 ? 21.034 -17.124 -14.563 1.00 83.62 86 LEU A O 1
ATOM 665 N N . GLY A 1 87 ? 22.007 -16.425 -12.667 1.00 71.06 87 GLY A N 1
ATOM 666 C CA . GLY A 1 87 ? 23.166 -15.810 -13.323 1.00 71.06 87 GLY A CA 1
ATOM 667 C C . GLY A 1 87 ? 22.829 -14.574 -14.166 1.00 71.06 87 GLY A C 1
ATOM 668 O O . GLY A 1 87 ? 23.666 -14.125 -14.943 1.00 71.06 87 GLY A O 1
ATOM 669 N N . LEU A 1 88 ? 21.624 -14.015 -14.010 1.00 69.75 88 LEU A N 1
ATOM 670 C CA . LEU A 1 88 ? 21.161 -12.805 -14.702 1.00 69.75 88 LEU A CA 1
ATOM 671 C C . LEU A 1 88 ? 21.625 -11.515 -14.004 1.00 69.75 88 LEU A C 1
ATOM 673 O O . LEU A 1 88 ? 21.371 -10.422 -14.499 1.00 69.75 88 LEU A O 1
ATOM 677 N N . GLY A 1 89 ? 22.284 -11.646 -12.850 1.00 61.12 89 GLY A N 1
ATOM 678 C CA . GLY A 1 89 ? 22.860 -10.552 -12.069 1.00 61.12 89 GLY A CA 1
ATOM 679 C C . GLY A 1 89 ? 24.349 -10.302 -12.331 1.00 61.12 89 GLY A C 1
ATOM 680 O O . GLY A 1 89 ? 25.072 -10.093 -11.358 1.00 61.12 89 GLY A O 1
ATOM 681 N N . GLN A 1 90 ? 24.802 -10.370 -13.591 1.00 49.81 90 GLN A N 1
ATOM 682 C CA . GLN A 1 90 ? 26.091 -9.799 -14.021 1.00 49.81 90 GLN A CA 1
ATOM 683 C C . GLN A 1 90 ? 25.888 -8.427 -14.659 1.00 49.81 90 GLN A C 1
ATOM 685 O O . GLN A 1 90 ? 24.954 -8.300 -15.482 1.00 49.81 90 GLN A O 1
#

Solvent-accessible surface area (backbone atoms only — not comparable to full-atom values): 5036 Å² total; per-residue (Å²): 137,85,56,70,71,56,57,54,52,51,51,52,51,50,53,52,52,50,53,51,51,51,52,52,26,59,69,39,72,47,76,50,75,58,95,55,39,38,39,34,28,27,63,73,73,48,58,74,44,28,27,52,78,84,41,79,37,64,69,60,27,50,52,52,46,50,49,54,50,53,50,52,50,53,51,51,52,50,51,54,53,48,36,51,75,70,64,68,68,118

Secondary structure (DSSP, 8-state):
---HHHHHHHHHHHHHHHHHHHHHHHH-EEEEEETTEEEEEETT--EEEEEETTEE-HHHHHHHHHHHHHHHHHHHHHHHHHHHHTT---

InterPro domains:
  IPR004401 Nucleoid-associated protein YbaB/EbfC [PF02575] (11-84)
  IPR036894 Nucleoid-associated protein YbaB-like domain superfamily [G3DSA:3.30.1310.10] (1-90)
  IPR036894 Nucleoid-associated protein YbaB-like domain superfamily [SSF82607] (6-84)

pLDDT: mean 89.33, std 10.87, range [48.44, 97.81]

Foldseek 3Di:
DDDPPVVVVVVVVVVVVVVVVVVVQQPAWDWDDDDQWIWIATNVRQTPFIGGNNHTDVVVSVVVNVVVVVVVVVVVVVVVVVCVVVVVPD